Protein AF-A0A3C0CJ77-F1 (afdb_monomer_lite)

Radius of gyration: 14.86 Å; chains: 1; bounding box: 27×24×34 Å

pLDDT: mean 91.41, std 8.2, range [69.19, 98.25]

Secondary structure (DSSP, 8-state):
--HHHHHHHHHHGGGS----SSHHHHHHHHHTT-GGGG--------SS---

Structure (mmCIF, N/CA/C/O backbone):
data_AF-A0A3C0CJ77-F1
#
_entry.id   AF-A0A3C0CJ77-F1
#
loop_
_atom_site.group_PDB
_atom_site.id
_atom_site.type_symbol
_atom_site.label_atom_id
_atom_site.label_alt_id
_atom_site.label_comp_id
_atom_site.label_asym_id
_atom_site.label_entity_id
_atom_site.label_seq_id
_atom_site.pdbx_PDB_ins_code
_atom_site.Cartn_x
_atom_site.Cartn_y
_atom_site.Cartn_z
_atom_site.occupancy
_atom_site.B_iso_or_equiv
_atom_site.auth_seq_id
_atom_site.auth_comp_id
_atom_site.auth_asym_id
_atom_site.auth_atom_id
_atom_site.pdbx_PDB_model_num
ATOM 1 N N . MET A 1 1 ? -5.179 5.836 20.059 1.00 78.81 1 MET A N 1
ATOM 2 C CA . MET A 1 1 ? -4.365 6.054 18.854 1.00 78.81 1 MET A CA 1
ATOM 3 C C . MET A 1 1 ? -4.464 7.517 18.480 1.00 78.81 1 MET A C 1
ATOM 5 O O . MET A 1 1 ? -5.430 7.917 17.839 1.00 78.81 1 MET A O 1
ATOM 9 N N . ASN A 1 2 ? -3.514 8.310 18.961 1.00 97.44 2 ASN A N 1
ATOM 10 C CA . ASN A 1 2 ? -3.244 9.648 18.442 1.00 97.44 2 ASN A CA 1
ATOM 11 C C . ASN A 1 2 ? -2.398 9.551 17.152 1.00 97.44 2 ASN A C 1
ATOM 13 O O . ASN A 1 2 ? -2.087 8.452 16.678 1.00 97.44 2 ASN A O 1
ATOM 17 N N . TYR A 1 3 ? -2.079 10.697 16.554 1.00 97.38 3 TYR A N 1
ATOM 18 C CA . TYR A 1 3 ? -1.319 10.763 15.306 1.00 97.38 3 TYR A CA 1
ATOM 19 C C . TYR A 1 3 ? 0.061 10.100 15.437 1.00 97.38 3 TYR A C 1
ATOM 21 O O . TYR A 1 3 ? 0.442 9.286 14.592 1.00 97.38 3 TYR A O 1
ATOM 29 N N . GLU A 1 4 ? 0.776 10.390 16.521 1.00 97.81 4 GLU A N 1
ATOM 30 C CA . GLU A 1 4 ? 2.106 9.861 16.808 1.00 97.81 4 GLU A CA 1
ATOM 31 C C . GLU A 1 4 ? 2.080 8.333 16.961 1.00 97.81 4 GLU A C 1
ATOM 33 O O . GLU A 1 4 ? 2.832 7.630 16.286 1.00 97.81 4 GLU A O 1
ATOM 38 N N . GLU A 1 5 ? 1.147 7.808 17.758 1.00 97.19 5 GLU A N 1
ATOM 39 C CA . GLU A 1 5 ? 0.944 6.371 17.974 1.00 97.19 5 GLU A CA 1
ATOM 40 C C . GLU A 1 5 ? 0.635 5.637 16.656 1.00 97.19 5 GLU A C 1
ATOM 42 O O . GLU A 1 5 ? 1.147 4.541 16.407 1.00 97.19 5 GLU A O 1
ATOM 47 N N . ALA A 1 6 ? -0.184 6.235 15.780 1.00 96.25 6 ALA A N 1
ATOM 48 C CA . ALA A 1 6 ? -0.489 5.670 14.465 1.00 96.25 6 ALA A CA 1
ATOM 49 C C . ALA A 1 6 ? 0.755 5.619 13.569 1.00 96.25 6 ALA A C 1
ATOM 51 O O . ALA A 1 6 ? 1.027 4.606 12.913 1.00 96.25 6 ALA A O 1
ATOM 52 N N . LEU A 1 7 ? 1.527 6.707 13.554 1.00 95.06 7 LEU A N 1
ATOM 53 C CA . LEU A 1 7 ? 2.730 6.831 12.741 1.00 95.06 7 LEU A CA 1
ATOM 54 C C . LEU A 1 7 ? 3.806 5.826 13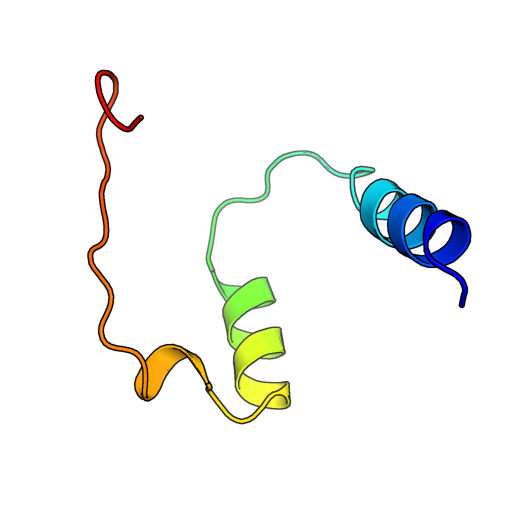.174 1.00 95.06 7 LEU A C 1
ATOM 56 O O . LEU A 1 7 ? 4.417 5.167 12.325 1.00 95.06 7 LEU A O 1
ATOM 60 N N . GLU A 1 8 ? 4.011 5.660 14.480 1.00 95.19 8 GLU A N 1
ATOM 61 C CA . GLU A 1 8 ? 4.928 4.661 15.035 1.00 95.19 8 GLU A CA 1
ATOM 62 C C . GLU A 1 8 ? 4.495 3.236 14.686 1.00 95.19 8 GLU A C 1
ATOM 64 O O . GLU A 1 8 ? 5.313 2.425 14.230 1.00 95.19 8 GLU A O 1
ATOM 69 N N . LYS A 1 9 ? 3.194 2.940 14.799 1.00 93.31 9 LYS A N 1
ATOM 70 C CA . LYS A 1 9 ? 2.643 1.634 14.427 1.00 93.31 9 LYS A CA 1
ATOM 71 C C . LYS A 1 9 ? 2.937 1.300 12.964 1.00 93.31 9 LYS A C 1
ATOM 73 O O . LYS A 1 9 ? 3.421 0.203 12.688 1.00 93.31 9 LYS A O 1
ATOM 78 N N . ILE A 1 10 ? 2.713 2.233 12.035 1.00 91.94 10 ILE A N 1
ATOM 79 C CA . ILE A 1 10 ? 2.986 2.032 10.600 1.00 91.94 10 ILE A CA 1
ATOM 80 C C . ILE A 1 10 ? 4.476 1.755 10.355 1.00 91.94 10 ILE A C 1
ATOM 82 O O . ILE A 1 10 ? 4.831 0.845 9.601 1.00 91.94 10 ILE A O 1
ATOM 86 N N . ARG A 1 11 ? 5.367 2.502 11.016 1.00 90.31 11 ARG A N 1
ATOM 87 C CA . ARG A 1 11 ? 6.822 2.344 10.858 1.00 90.31 11 ARG A CA 1
ATOM 88 C C . ARG A 1 11 ? 7.330 0.990 1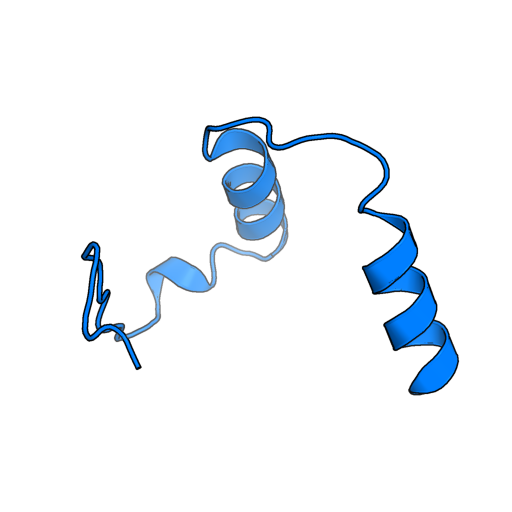1.360 1.00 90.31 11 ARG A C 1
ATOM 90 O O . ARG A 1 11 ? 8.279 0.457 10.781 1.00 90.31 11 ARG A O 1
ATOM 97 N N . SER A 1 12 ? 6.675 0.398 12.361 1.00 90.31 12 SER A N 1
ATOM 98 C CA . SER A 1 12 ? 7.065 -0.897 12.942 1.00 90.31 12 SER A CA 1
ATOM 99 C C . SER A 1 12 ? 7.033 -2.076 11.949 1.00 90.31 12 SER A C 1
ATOM 101 O O . SER A 1 12 ? 7.757 -3.056 12.126 1.00 90.31 12 SER A O 1
ATOM 103 N N . PHE A 1 13 ? 6.266 -1.978 10.853 1.00 84.75 13 PHE A N 1
ATOM 104 C CA . PHE A 1 13 ? 6.138 -3.047 9.853 1.00 84.75 13 PHE A CA 1
ATOM 105 C C . PHE A 1 13 ? 7.343 -3.185 8.899 1.00 84.75 13 PHE A C 1
ATOM 107 O O . PHE A 1 13 ? 7.426 -4.169 8.165 1.00 84.75 13 PHE A O 1
ATOM 114 N N . ARG A 1 14 ? 8.309 -2.252 8.910 1.00 73.25 14 ARG A N 1
ATOM 115 C CA . ARG A 1 14 ? 9.476 -2.239 7.994 1.00 73.25 14 ARG A CA 1
ATOM 116 C C . ARG A 1 14 ? 10.566 -3.280 8.298 1.00 73.25 14 ARG A C 1
ATOM 118 O O . ARG A 1 14 ? 11.626 -3.244 7.682 1.00 73.25 14 ARG A O 1
ATOM 125 N N . ARG A 1 15 ? 10.338 -4.209 9.231 1.00 69.19 15 ARG A N 1
ATOM 126 C CA . ARG A 1 15 ? 11.363 -5.153 9.716 1.00 69.19 15 ARG A CA 1
ATOM 127 C C . ARG A 1 15 ? 11.866 -6.150 8.659 1.00 69.19 15 ARG A C 1
ATOM 129 O O . ARG A 1 15 ? 12.956 -6.687 8.818 1.00 69.19 15 ARG A O 1
ATOM 136 N N . PHE A 1 16 ? 11.101 -6.404 7.597 1.00 69.69 16 PHE A N 1
ATOM 137 C CA . PHE A 1 16 ? 11.454 -7.377 6.560 1.00 69.69 16 PHE A CA 1
ATOM 138 C C . PHE A 1 16 ? 11.731 -6.690 5.221 1.00 69.69 16 PHE A C 1
ATOM 140 O O . PHE A 1 16 ? 11.041 -5.741 4.849 1.00 69.69 16 PHE A O 1
ATOM 147 N N . GLY A 1 17 ? 12.741 -7.187 4.499 1.00 72.31 17 GLY A N 1
ATOM 148 C CA . GLY A 1 17 ? 13.098 -6.704 3.165 1.00 72.31 17 GLY A CA 1
ATOM 149 C C . GLY A 1 17 ? 11.958 -6.848 2.146 1.00 72.31 17 GLY A C 1
ATOM 150 O O . GLY A 1 17 ? 10.942 -7.500 2.418 1.00 72.31 17 GLY A O 1
ATOM 151 N N . PRO A 1 18 ? 12.102 -6.243 0.955 1.00 77.38 18 PRO A N 1
ATOM 152 C CA . PRO A 1 18 ? 11.077 -6.308 -0.074 1.00 77.38 18 PRO A CA 1
ATOM 153 C C . PRO A 1 18 ? 10.795 -7.770 -0.432 1.00 77.38 18 PRO A C 1
ATOM 155 O O . PRO A 1 18 ? 11.681 -8.506 -0.854 1.00 77.38 18 PRO A O 1
ATOM 158 N N . LYS A 1 19 ? 9.539 -8.185 -0.262 1.00 82.00 19 LYS A N 1
ATOM 159 C CA . LYS A 1 19 ? 9.016 -9.450 -0.784 1.00 82.00 19 LYS A CA 1
ATOM 160 C C . LYS A 1 19 ? 8.077 -9.110 -1.939 1.00 82.00 19 LYS A C 1
ATOM 162 O O . LYS A 1 19 ? 6.925 -8.761 -1.638 1.00 82.00 19 LYS A O 1
ATOM 167 N N . PRO A 1 20 ? 8.569 -9.153 -3.196 1.00 83.31 20 PRO A N 1
ATOM 168 C CA . PRO A 1 20 ? 7.775 -8.871 -4.386 1.00 83.31 20 PRO A CA 1
ATOM 169 C C . PRO A 1 20 ? 6.530 -9.756 -4.460 1.00 83.31 20 PRO A C 1
ATOM 171 O O . PRO A 1 20 ? 6.492 -10.846 -3.886 1.00 83.31 20 PRO A O 1
ATOM 174 N N . GLY A 1 21 ? 5.514 -9.268 -5.166 1.00 89.88 21 GLY A N 1
ATOM 175 C CA . GLY A 1 21 ? 4.213 -9.922 -5.287 1.00 89.88 21 GLY A CA 1
ATOM 176 C C . GLY A 1 21 ? 3.097 -9.157 -4.578 1.00 89.88 21 GLY A C 1
ATOM 177 O O . GLY A 1 21 ? 3.332 -8.306 -3.719 1.00 89.88 21 GLY A O 1
ATOM 178 N N . LEU A 1 22 ? 1.859 -9.463 -4.964 1.00 94.25 22 LEU A N 1
ATOM 179 C CA . LEU A 1 22 ? 0.668 -8.709 -4.561 1.00 94.25 22 LEU A CA 1
ATOM 180 C C . LEU A 1 22 ? -0.228 -9.464 -3.570 1.00 94.25 22 LEU A C 1
ATOM 182 O O . LEU A 1 22 ? -1.246 -8.930 -3.143 1.00 94.25 22 LEU A O 1
ATOM 186 N N . ASP A 1 23 ? 0.136 -10.678 -3.157 1.00 94.69 23 ASP A N 1
ATOM 187 C CA . ASP A 1 23 ? -0.758 -11.541 -2.369 1.00 94.69 23 ASP A CA 1
ATOM 188 C C . ASP A 1 23 ? -1.144 -10.928 -1.020 1.00 94.69 23 ASP A C 1
ATOM 190 O O . ASP A 1 23 ? -2.306 -10.979 -0.620 1.00 94.69 23 ASP A O 1
ATOM 194 N N . ARG A 1 24 ? -0.182 -10.302 -0.325 1.00 92.25 24 ARG A N 1
ATOM 195 C CA . ARG A 1 24 ? -0.440 -9.645 0.969 1.00 92.25 24 ARG A CA 1
ATOM 196 C C . ARG A 1 24 ? -1.427 -8.493 0.820 1.00 92.25 24 ARG A C 1
ATOM 198 O O . ARG A 1 24 ? -2.381 -8.410 1.587 1.00 92.25 24 ARG A O 1
ATOM 205 N N . ILE A 1 25 ? -1.194 -7.622 -0.163 1.00 94.31 25 ILE A N 1
ATOM 206 C CA . ILE A 1 25 ? -2.031 -6.438 -0.354 1.00 94.31 25 ILE A CA 1
ATOM 207 C C . ILE A 1 25 ? -3.408 -6.815 -0.910 1.00 94.31 25 ILE A C 1
ATOM 209 O O . ILE A 1 25 ? -4.399 -6.281 -0.434 1.00 94.31 25 ILE A O 1
ATOM 213 N N . ARG A 1 26 ? -3.508 -7.811 -1.802 1.00 96.88 26 ARG A N 1
ATOM 214 C CA . ARG A 1 26 ? -4.797 -8.332 -2.293 1.00 96.88 26 ARG A CA 1
ATOM 215 C C . ARG A 1 26 ? -5.653 -8.923 -1.176 1.00 96.88 26 ARG A C 1
ATOM 217 O O . ARG A 1 26 ? -6.845 -8.646 -1.129 1.00 96.88 26 ARG A O 1
ATOM 224 N N . ARG A 1 27 ? -5.062 -9.689 -0.249 1.00 97.31 27 ARG A N 1
ATOM 225 C CA . ARG A 1 27 ? -5.785 -10.217 0.925 1.00 97.31 27 ARG A CA 1
ATOM 226 C C . ARG A 1 27 ? -6.297 -9.100 1.831 1.00 97.31 27 ARG A C 1
ATOM 228 O O . ARG A 1 27 ? -7.446 -9.154 2.255 1.00 97.31 27 ARG A O 1
ATOM 235 N N . LEU A 1 28 ? -5.462 -8.094 2.103 1.00 96.69 28 LEU A N 1
ATOM 236 C CA . LEU A 1 28 ? -5.861 -6.934 2.903 1.00 96.69 28 LEU A CA 1
ATOM 237 C C . LEU A 1 28 ? -7.012 -6.174 2.237 1.00 96.69 28 LEU A C 1
ATOM 239 O O . LEU A 1 28 ? -8.021 -5.907 2.876 1.00 96.69 28 LEU A O 1
ATOM 243 N N . LEU A 1 29 ? -6.879 -5.868 0.950 1.00 97.75 29 LEU A N 1
ATOM 244 C CA . LEU A 1 29 ? -7.900 -5.160 0.188 1.00 97.75 29 LEU A CA 1
ATOM 245 C C . LEU A 1 29 ? -9.212 -5.950 0.098 1.00 97.75 29 LEU A C 1
ATOM 247 O O . LEU A 1 29 ? -10.277 -5.362 0.251 1.00 97.75 29 LEU A O 1
ATOM 251 N N . GLY A 1 30 ? -9.150 -7.276 -0.058 1.00 98.12 30 GLY A N 1
ATOM 252 C CA . GLY A 1 30 ? -10.328 -8.144 0.003 1.00 98.12 30 GLY A CA 1
ATOM 253 C C . GLY A 1 30 ? -11.040 -8.082 1.358 1.00 98.12 30 GLY A C 1
ATOM 254 O O . GLY A 1 30 ? -12.258 -7.944 1.398 1.00 98.12 30 GLY A O 1
ATOM 255 N N . ALA A 1 31 ? -10.291 -8.090 2.466 1.00 98.25 31 ALA A N 1
ATOM 256 C CA . ALA A 1 31 ? -10.855 -7.919 3.810 1.00 98.25 31 ALA A CA 1
ATOM 257 C C . ALA A 1 31 ? -11.483 -6.529 4.033 1.00 98.25 31 ALA A C 1
ATOM 259 O O . ALA A 1 31 ? -12.348 -6.379 4.890 1.00 98.25 31 ALA A O 1
ATOM 260 N N . LEU A 1 32 ? -11.071 -5.526 3.253 1.00 98.12 32 LEU A N 1
ATOM 261 C CA . LEU A 1 32 ? -11.627 -4.171 3.260 1.00 98.12 32 LEU A CA 1
ATOM 262 C C . LEU A 1 32 ? -12.768 -3.974 2.244 1.00 98.12 32 LEU A C 1
ATOM 264 O O . LEU A 1 32 ? -13.209 -2.846 2.047 1.00 98.12 32 LEU A O 1
ATOM 268 N N . GLY A 1 33 ? -13.245 -5.040 1.592 1.00 98.19 33 GLY A N 1
ATOM 269 C CA . GLY A 1 33 ? -14.351 -4.969 0.630 1.00 98.19 33 GLY A CA 1
ATOM 270 C C . GLY A 1 33 ? -13.948 -4.578 -0.795 1.00 98.19 33 GLY A C 1
ATOM 271 O O . GLY A 1 33 ? -14.800 -4.181 -1.579 1.00 98.19 33 GLY A O 1
ATOM 272 N N . GLY A 1 34 ? -12.665 -4.685 -1.147 1.00 97.69 34 GLY A N 1
ATOM 273 C CA . GLY A 1 34 ? -12.165 -4.421 -2.499 1.00 97.69 34 GLY A CA 1
ATOM 274 C C . GLY A 1 34 ? -12.283 -2.962 -2.963 1.00 97.69 34 GLY A C 1
ATOM 275 O O . GLY A 1 34 ? -12.700 -2.736 -4.098 1.00 97.69 34 GLY A O 1
ATOM 276 N N . PRO A 1 35 ? -11.907 -1.956 -2.147 1.00 97.12 35 PRO A N 1
ATOM 277 C CA . PRO A 1 35 ? -12.109 -0.546 -2.491 1.00 97.12 35 PRO A CA 1
ATOM 278 C C . PRO A 1 35 ? -11.409 -0.126 -3.793 1.00 97.12 35 PRO A C 1
ATOM 280 O O . PRO A 1 35 ? -11.887 0.769 -4.480 1.00 97.12 35 PRO A O 1
ATOM 283 N N . GLN A 1 36 ? -10.304 -0.782 -4.163 1.00 96.56 36 GLN A N 1
ATOM 284 C CA . GLN A 1 36 ? -9.558 -0.505 -5.392 1.00 96.56 36 GLN A CA 1
ATOM 285 C C . GLN A 1 36 ? -10.359 -0.744 -6.681 1.00 96.56 36 GLN A C 1
ATOM 287 O O . GLN A 1 36 ? -10.007 -0.167 -7.704 1.00 96.56 36 GLN A O 1
ATOM 292 N N . GLU A 1 37 ? -11.415 -1.563 -6.646 1.00 96.19 37 GLU A N 1
ATOM 293 C CA . GLU A 1 37 ? -12.229 -1.880 -7.830 1.00 96.19 37 GLU A CA 1
ATOM 294 C C . GLU A 1 37 ? -13.163 -0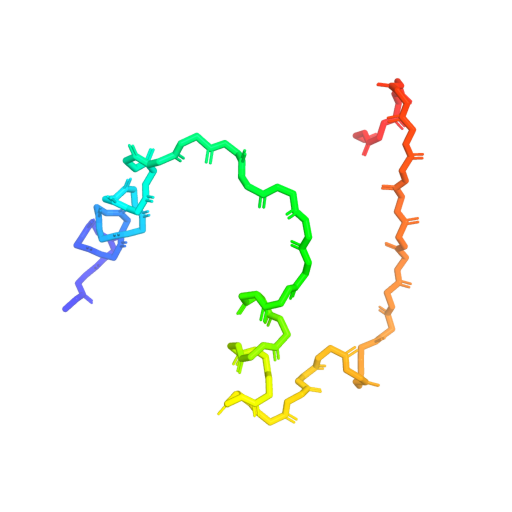.722 -8.230 1.00 96.19 37 GLU A C 1
ATOM 296 O O . GLU A 1 37 ? -13.643 -0.671 -9.358 1.00 96.19 37 GLU A O 1
ATOM 301 N N . GLY A 1 38 ? -13.429 0.216 -7.311 1.00 96.62 38 GLY A N 1
ATOM 302 C CA . GLY A 1 38 ? -14.342 1.346 -7.524 1.00 96.62 38 GLY A CA 1
ATOM 303 C C . GLY A 1 38 ? -13.654 2.688 -7.784 1.00 96.62 38 GLY A C 1
ATOM 304 O O . GLY A 1 38 ? -14.326 3.718 -7.815 1.00 96.62 38 GLY A O 1
ATOM 305 N N . LEU A 1 39 ? -12.325 2.711 -7.911 1.00 96.25 39 LEU A N 1
ATOM 306 C CA . LEU A 1 39 ? -11.557 3.949 -8.038 1.00 96.25 39 LEU A CA 1
ATOM 307 C C . LEU A 1 39 ? -11.203 4.246 -9.497 1.00 96.25 39 LEU A C 1
ATOM 309 O O . LEU A 1 39 ? -10.671 3.399 -10.209 1.00 96.25 39 LEU A O 1
ATOM 313 N N . ASN A 1 40 ? -11.388 5.501 -9.907 1.00 97.12 40 ASN A N 1
ATOM 314 C CA . ASN A 1 40 ? -10.799 6.019 -11.140 1.00 97.12 40 ASN A CA 1
ATOM 315 C C . ASN A 1 40 ? -9.342 6.406 -10.857 1.00 97.12 40 ASN A C 1
ATOM 317 O O . ASN A 1 40 ? -9.085 7.384 -10.155 1.00 97.12 40 ASN A O 1
ATOM 321 N N . VAL A 1 41 ? -8.389 5.623 -11.368 1.00 95.81 41 VAL A N 1
ATOM 322 C CA . VAL A 1 41 ? -6.962 5.757 -11.037 1.00 95.81 41 VAL A CA 1
ATOM 323 C C . VAL A 1 41 ? -6.122 5.932 -12.297 1.00 95.81 41 VAL A C 1
ATOM 325 O O . VAL A 1 41 ? -6.283 5.200 -13.270 1.00 95.81 41 VAL A O 1
ATOM 328 N N . VAL A 1 42 ? -5.160 6.854 -12.243 1.00 95.50 42 VAL A N 1
ATOM 329 C CA . VAL A 1 42 ? -4.034 6.904 -13.184 1.00 95.50 42 VAL A CA 1
ATOM 330 C C . VAL A 1 42 ? -2.844 6.196 -12.538 1.00 95.50 42 VAL A C 1
ATOM 332 O O . VAL A 1 42 ? -2.379 6.604 -11.476 1.00 95.50 42 VAL A O 1
ATOM 335 N N . HIS A 1 43 ? -2.346 5.129 -13.166 1.00 94.19 43 HIS A N 1
ATOM 336 C CA . HIS A 1 43 ? -1.155 4.415 -12.703 1.00 94.19 43 HIS A CA 1
ATOM 337 C C . HIS A 1 43 ? 0.074 4.901 -13.479 1.00 94.19 43 HIS A C 1
ATOM 339 O O . HIS A 1 43 ? 0.243 4.565 -14.649 1.00 94.19 43 HIS A O 1
ATOM 345 N N . ALA A 1 44 ? 0.956 5.658 -12.824 1.00 94.38 44 ALA A N 1
ATOM 346 C CA . ALA A 1 44 ? 2.221 6.104 -13.404 1.00 94.38 44 ALA A CA 1
ATOM 347 C C . ALA A 1 44 ? 3.393 5.215 -12.945 1.00 94.38 44 ALA A C 1
ATOM 349 O O . ALA A 1 44 ? 3.648 5.071 -11.750 1.00 94.38 44 ALA A O 1
ATOM 350 N N . ALA A 1 45 ? 4.126 4.637 -13.900 1.00 93.94 45 ALA A N 1
ATOM 351 C CA . ALA A 1 45 ? 5.321 3.824 -13.668 1.00 93.94 45 ALA A CA 1
ATOM 352 C C . ALA A 1 45 ? 6.455 4.250 -14.618 1.00 93.94 45 ALA A C 1
ATOM 354 O O . ALA A 1 45 ? 6.209 4.826 -15.671 1.00 93.94 45 ALA A O 1
ATOM 355 N N . GLY A 1 46 ? 7.710 3.976 -14.252 1.00 92.81 46 GLY A N 1
ATOM 356 C CA . GLY A 1 46 ? 8.889 4.370 -15.032 1.00 92.81 46 GLY A CA 1
ATOM 357 C C . GLY A 1 46 ? 10.144 4.463 -14.171 1.00 92.81 46 G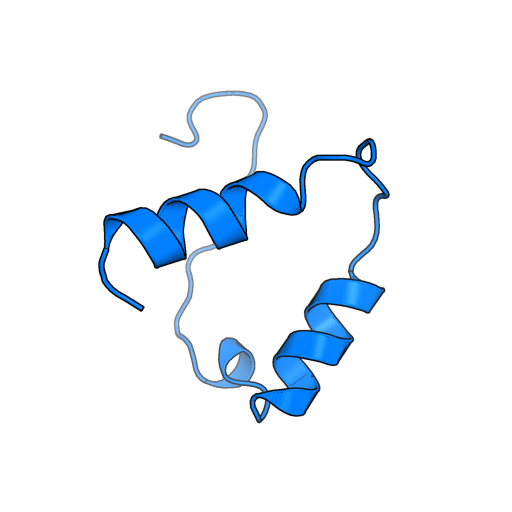LY A C 1
ATOM 358 O O . GLY A 1 46 ? 10.063 4.413 -12.947 1.00 92.81 46 GLY A O 1
ATOM 359 N N . THR A 1 47 ? 11.322 4.608 -14.771 1.00 93.50 47 THR A N 1
ATOM 360 C CA . THR A 1 47 ? 12.577 4.763 -14.010 1.00 93.50 4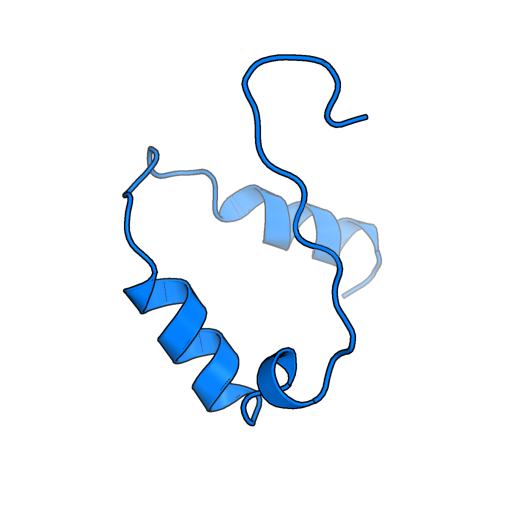7 THR A CA 1
ATOM 361 C C . THR A 1 47 ? 12.761 6.210 -13.546 1.00 93.50 47 THR A C 1
ATOM 363 O O . THR A 1 47 ? 13.010 6.444 -12.366 1.00 93.50 47 THR A O 1
ATOM 366 N N . ASN A 1 48 ? 12.472 7.180 -14.416 1.00 94.94 48 ASN A N 1
ATOM 367 C CA . ASN A 1 48 ? 12.625 8.618 -14.170 1.00 94.94 48 ASN A CA 1
ATOM 368 C C . ASN A 1 48 ? 11.299 9.360 -14.427 1.00 94.94 48 ASN A C 1
ATOM 370 O O . ASN A 1 48 ? 10.474 8.863 -15.187 1.00 94.94 48 ASN A O 1
ATOM 374 N N . GLY A 1 49 ? 11.094 10.524 -13.795 1.00 87.88 49 GLY A N 1
ATOM 375 C CA . GLY A 1 49 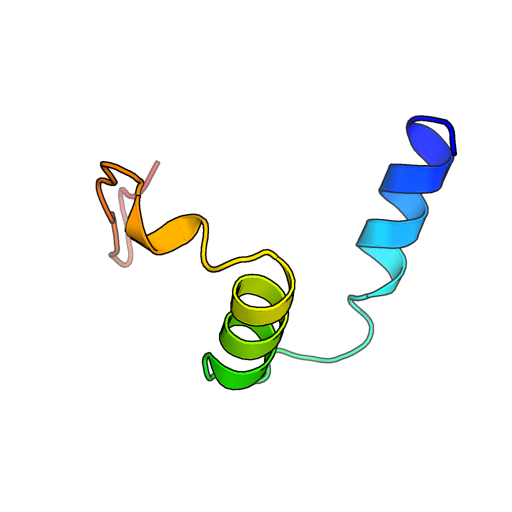? 9.967 11.426 -14.105 1.00 87.88 49 GLY A CA 1
ATOM 376 C C . GLY A 1 49 ? 8.573 10.984 -13.627 1.00 87.88 49 GLY A C 1
ATOM 377 O O . GLY A 1 49 ? 7.596 11.267 -14.302 1.00 87.88 49 GLY A O 1
ATOM 378 N N . LYS A 1 50 ? 8.471 10.261 -12.498 1.00 89.50 50 LYS A N 1
ATOM 379 C CA . LYS A 1 50 ? 7.183 9.824 -11.899 1.00 89.50 50 LYS A CA 1
ATOM 380 C C . LYS A 1 50 ? 6.598 10.807 -10.871 1.00 89.50 50 LYS A C 1
ATOM 382 O O . LYS A 1 50 ? 5.556 10.513 -10.292 1.00 89.50 50 LYS A O 1
ATOM 387 N N . GLY A 1 51 ? 7.353 11.858 -10.557 1.00 72.25 51 GLY A N 1
ATOM 388 C CA . GLY A 1 51 ? 6.931 12.930 -9.657 1.00 72.25 51 GLY A CA 1
ATOM 389 C C . GLY A 1 51 ? 6.162 13.988 -10.419 1.00 72.25 51 GLY A C 1
ATOM 390 O O . GLY A 1 51 ? 6.481 14.159 -11.617 1.00 72.25 51 GLY A O 1
#

Sequence (51 aa):
MNYEEALEKIRSFRRFGPKPGLDRIRRLLGALGGPQEGLNVVHAAGTNGKG

Foldseek 3Di:
DPPVVVVVVVVVVPPDDDDDDCPVVVVVCVVVVNPVVVDDDDDDDDDDDSD